Protein AF-A0A950U2E2-F1 (afdb_monomer_lite)

Sequence (153 aa):
VVRCEAHRTEAYVFWRKALQTGDGQMTARIDDTVAVTSPLHLSADGTATFFRRPLPMLRQMLRARKLKVDAAFGGADPLTAVFDLTGIGEALKPVEDRCGWHSTHSWRSTHKEDQPLLQPAGEKPDNQRRITQIPAATHQDAPAKKQAKGGRT

Secondary structure (DSSP, 8-state):
-EEEETTEEEEEEEPSSPPPPSSEEEEEEETTSPPEEEE--B-TTSSEEE-SSHHHHHHHHTT-SEEEEEEEETTSPPEEEEEE-TTHHHHHHHHHHHTTTT-TTTHHHH-TT---S---S--------------------------------

Structure (mmCIF, N/CA/C/O backbone):
data_AF-A0A950U2E2-F1
#
_entry.id   AF-A0A950U2E2-F1
#
loop_
_atom_site.group_PDB
_atom_site.id
_atom_site.type_symbol
_atom_site.label_atom_id
_atom_site.label_alt_id
_atom_site.label_comp_id
_atom_site.label_asym_id
_atom_site.label_entity_id
_atom_site.label_seq_id
_atom_site.pdbx_PDB_ins_code
_atom_site.Cartn_x
_atom_site.Cartn_y
_atom_site.Cartn_z
_atom_site.occupancy
_atom_site.B_iso_or_equiv
_atom_site.auth_seq_id
_atom_site.auth_comp_id
_atom_site.auth_asym_id
_atom_site.auth_atom_id
_atom_site.pdbx_PDB_model_num
ATOM 1 N N . VAL A 1 1 ? 1.428 -4.073 5.634 1.00 94.94 1 VAL A N 1
ATOM 2 C CA . VAL A 1 1 ? 1.130 -3.630 7.014 1.00 94.94 1 VAL A CA 1
ATOM 3 C C . VAL A 1 1 ? 0.221 -2.422 6.952 1.00 94.94 1 VAL A C 1
ATOM 5 O O . VAL A 1 1 ? 0.408 -1.577 6.081 1.00 94.94 1 VAL A O 1
ATOM 8 N N . VAL A 1 2 ? -0.757 -2.357 7.850 1.00 96.75 2 VAL A N 1
ATOM 9 C CA . VAL A 1 2 ? -1.641 -1.201 8.026 1.00 96.75 2 VAL A CA 1
ATOM 10 C C . VAL A 1 2 ? -1.651 -0.865 9.509 1.00 96.75 2 VAL A C 1
ATOM 12 O O . VAL A 1 2 ? -1.775 -1.772 10.330 1.00 96.75 2 VAL A O 1
ATOM 15 N N . ARG A 1 3 ? -1.469 0.409 9.859 1.00 95.50 3 ARG A N 1
ATOM 16 C CA . ARG A 1 3 ? -1.413 0.857 11.255 1.00 95.50 3 ARG A CA 1
ATOM 17 C C . ARG A 1 3 ? -2.039 2.232 11.444 1.00 95.50 3 ARG A C 1
ATOM 19 O O . ARG A 1 3 ? -2.184 2.996 10.490 1.00 95.50 3 ARG A O 1
ATOM 26 N N . CYS A 1 4 ? -2.367 2.534 12.695 1.00 94.94 4 CYS A N 1
ATOM 27 C CA . CYS A 1 4 ? -2.750 3.865 13.134 1.00 94.94 4 CYS A CA 1
ATOM 28 C C . CYS A 1 4 ? -1.607 4.478 13.949 1.00 94.94 4 CYS A C 1
ATOM 30 O O . CYS A 1 4 ? -1.349 4.030 15.064 1.00 94.94 4 CYS A O 1
ATOM 32 N N . GLU A 1 5 ? -0.939 5.488 13.401 1.00 92.19 5 GLU A N 1
ATOM 33 C CA . GLU A 1 5 ? 0.194 6.176 14.021 1.00 92.19 5 GLU A CA 1
ATOM 34 C C . GLU A 1 5 ? -0.171 7.647 14.234 1.00 92.19 5 GLU A C 1
ATOM 36 O O . GLU A 1 5 ? -0.532 8.337 13.281 1.00 92.19 5 GLU A O 1
ATOM 41 N N . ALA A 1 6 ? -0.124 8.132 15.478 1.00 89.75 6 ALA A N 1
ATOM 42 C CA . ALA A 1 6 ? -0.484 9.514 15.825 1.00 89.75 6 ALA A CA 1
ATOM 43 C C . ALA A 1 6 ? -1.819 9.991 15.194 1.00 89.75 6 ALA A C 1
ATOM 45 O O . ALA A 1 6 ? -1.896 11.070 14.609 1.00 89.75 6 ALA A O 1
ATOM 46 N N . HIS A 1 7 ? -2.867 9.160 15.284 1.00 88.25 7 HIS A N 1
ATOM 47 C CA . HIS A 1 7 ? -4.194 9.390 14.680 1.00 88.25 7 HIS A CA 1
ATOM 48 C C . HIS A 1 7 ? -4.218 9.461 13.144 1.00 88.25 7 HIS A C 1
ATOM 50 O O . HIS A 1 7 ? -5.214 9.882 12.556 1.00 88.25 7 HIS A O 1
ATOM 56 N N . ARG A 1 8 ? -3.152 9.024 12.469 1.00 90.69 8 ARG A N 1
ATOM 57 C CA . ARG A 1 8 ? -3.086 8.916 11.012 1.00 90.69 8 ARG A CA 1
ATOM 58 C C . ARG A 1 8 ? -2.964 7.466 10.590 1.00 90.69 8 ARG A C 1
ATOM 60 O O . ARG A 1 8 ? -2.218 6.679 11.162 1.00 90.69 8 ARG A O 1
ATOM 67 N N . THR A 1 9 ? -3.717 7.114 9.558 1.00 95.44 9 THR A N 1
ATOM 68 C CA . THR A 1 9 ? -3.610 5.793 8.943 1.00 95.44 9 THR A CA 1
ATOM 69 C C . THR A 1 9 ? -2.382 5.748 8.058 1.00 95.44 9 THR A C 1
ATOM 71 O O . THR A 1 9 ? -2.246 6.566 7.151 1.00 95.44 9 THR A O 1
ATOM 74 N N . GLU A 1 10 ? -1.537 4.753 8.277 1.00 95.25 10 GLU A N 1
ATOM 75 C CA . GLU A 1 10 ? -0.418 4.430 7.407 1.00 95.25 10 GLU A CA 1
ATOM 76 C C . GLU A 1 10 ? -0.604 3.031 6.833 1.00 95.25 10 GLU A C 1
ATOM 78 O O . GLU A 1 10 ? -1.018 2.098 7.524 1.00 95.25 10 GLU A O 1
ATOM 83 N N . ALA A 1 11 ? -0.257 2.877 5.560 1.00 96.06 11 ALA A N 1
ATOM 84 C CA . ALA A 1 11 ? -0.145 1.579 4.924 1.00 96.06 11 ALA A CA 1
ATOM 85 C C . ALA A 1 11 ? 1.190 1.506 4.193 1.00 96.06 11 ALA A C 1
ATOM 87 O O . ALA A 1 11 ? 1.600 2.457 3.521 1.00 96.06 11 ALA A O 1
ATOM 88 N N . TYR A 1 12 ? 1.847 0.360 4.302 1.00 95.81 12 TYR A N 1
ATOM 89 C CA . TYR A 1 12 ? 3.103 0.093 3.618 1.00 95.81 12 TYR A CA 1
ATOM 90 C C . TYR A 1 12 ? 3.269 -1.396 3.335 1.00 95.81 12 TYR A C 1
ATOM 92 O O . TYR A 1 12 ? 2.730 -2.255 4.042 1.00 95.81 12 TYR A O 1
ATOM 100 N N . VAL A 1 13 ? 4.037 -1.711 2.300 1.00 96.12 13 VAL A N 1
ATOM 101 C CA . VAL A 1 13 ? 4.513 -3.071 2.045 1.00 96.12 13 VAL A CA 1
ATOM 102 C C . VAL A 1 13 ? 5.854 -3.237 2.739 1.00 96.12 13 VAL A C 1
ATOM 104 O O . VAL A 1 13 ? 6.718 -2.382 2.592 1.00 96.12 13 VAL A O 1
ATOM 107 N N . PHE A 1 14 ? 6.004 -4.313 3.510 1.00 94.56 14 PHE A N 1
ATOM 108 C CA . PHE A 1 14 ? 7.286 -4.718 4.076 1.00 94.56 14 PHE A CA 1
ATOM 109 C C . PHE A 1 14 ? 7.889 -5.805 3.190 1.00 94.56 14 PHE A C 1
ATOM 111 O O . PHE A 1 14 ? 7.225 -6.796 2.872 1.00 94.56 14 PHE A O 1
ATOM 118 N N . TRP A 1 15 ? 9.135 -5.612 2.790 1.00 92.44 15 TRP A N 1
ATOM 119 C CA . TRP A 1 15 ? 9.869 -6.476 1.883 1.00 92.44 15 TRP A CA 1
ATOM 120 C C . TRP A 1 15 ? 10.839 -7.341 2.684 1.00 92.44 15 TRP A C 1
ATOM 122 O O . TRP A 1 15 ? 11.483 -6.886 3.622 1.00 92.44 15 TRP A O 1
ATOM 132 N N . ARG A 1 16 ? 10.984 -8.614 2.299 1.00 87.38 16 ARG A N 1
ATOM 133 C CA . ARG A 1 16 ? 11.878 -9.564 2.996 1.00 87.38 16 ARG A CA 1
ATOM 134 C C . ARG A 1 16 ? 13.371 -9.234 2.852 1.00 87.38 16 ARG A C 1
ATOM 136 O O . ARG A 1 16 ? 14.196 -9.909 3.458 1.00 87.38 16 ARG A O 1
ATOM 143 N N . LYS A 1 17 ? 13.714 -8.254 2.018 1.00 86.00 17 LYS A N 1
ATOM 144 C CA . LYS A 1 17 ? 15.069 -7.758 1.777 1.00 86.00 17 LYS A CA 1
ATOM 145 C C . LYS A 1 17 ? 15.020 -6.248 1.570 1.00 86.00 17 LYS A C 1
ATOM 147 O O . LYS A 1 17 ? 13.995 -5.736 1.118 1.00 86.00 17 LYS A O 1
ATOM 152 N N . ALA A 1 18 ? 16.131 -5.573 1.850 1.00 85.56 18 ALA A N 1
ATOM 153 C CA . ALA A 1 18 ? 16.286 -4.169 1.501 1.00 85.56 18 ALA A CA 1
ATOM 154 C C . ALA A 1 18 ? 16.147 -3.986 -0.017 1.00 85.56 18 ALA A C 1
ATOM 156 O O . ALA A 1 18 ? 16.674 -4.772 -0.815 1.00 85.56 18 ALA A O 1
ATOM 157 N N . LEU A 1 19 ? 15.393 -2.965 -0.400 1.00 85.50 19 LEU A N 1
ATOM 158 C CA . LEU A 1 19 ? 15.288 -2.510 -1.772 1.00 85.50 19 LEU A CA 1
ATOM 159 C C . LEU A 1 19 ? 16.511 -1.668 -2.143 1.00 85.50 19 LEU A C 1
ATOM 161 O O . LEU A 1 19 ? 17.215 -1.147 -1.278 1.00 85.50 19 LEU A O 1
ATOM 165 N N . GLN A 1 20 ? 16.753 -1.535 -3.445 1.00 81.00 20 GLN A N 1
ATOM 166 C CA . GLN A 1 20 ? 17.756 -0.597 -3.942 1.00 81.00 20 GLN A CA 1
ATOM 167 C C . GLN A 1 20 ? 17.362 0.832 -3.542 1.00 81.00 20 GLN A C 1
ATOM 169 O O . GLN A 1 20 ? 16.180 1.161 -3.470 1.00 81.00 20 GLN A O 1
ATOM 174 N N . THR A 1 21 ? 18.341 1.679 -3.246 1.00 76.19 21 THR A N 1
ATOM 175 C CA . THR A 1 21 ? 18.105 3.100 -2.980 1.00 76.19 21 THR A CA 1
ATOM 176 C C . THR A 1 21 ? 18.157 3.884 -4.290 1.00 76.19 21 THR A C 1
ATOM 178 O O . THR A 1 21 ? 18.916 3.544 -5.195 1.00 76.19 21 THR A O 1
ATOM 181 N N . GLY A 1 22 ? 17.337 4.929 -4.405 1.00 78.62 22 GLY A N 1
ATOM 182 C CA . GLY A 1 22 ? 17.267 5.782 -5.594 1.00 78.62 22 GLY A CA 1
ATOM 183 C C . GLY A 1 22 ? 15.851 5.924 -6.142 1.00 78.62 22 GLY A C 1
ATOM 184 O O . GLY A 1 22 ? 14.873 5.537 -5.496 1.00 78.62 22 GLY A O 1
ATOM 185 N N . ASP A 1 23 ? 15.752 6.493 -7.342 1.00 85.50 23 ASP A N 1
ATOM 186 C CA . ASP A 1 23 ? 14.472 6.744 -7.993 1.00 85.50 23 ASP A CA 1
ATOM 187 C C . ASP A 1 23 ? 13.823 5.430 -8.436 1.00 85.50 23 ASP A C 1
ATOM 189 O O . ASP A 1 23 ? 14.328 4.692 -9.287 1.00 85.50 23 ASP A O 1
ATOM 193 N N . GLY A 1 24 ? 12.666 5.143 -7.851 1.00 90.38 24 GLY A N 1
ATOM 194 C CA . GLY A 1 24 ? 11.882 3.962 -8.167 1.00 90.38 24 GLY A CA 1
ATOM 195 C C . GLY A 1 24 ? 10.392 4.259 -8.206 1.00 90.38 24 GLY A C 1
ATOM 196 O O . GLY A 1 24 ? 9.925 5.312 -7.767 1.00 90.38 24 GLY A O 1
ATOM 197 N N . GLN A 1 25 ? 9.634 3.318 -8.754 1.00 92.62 25 GLN A N 1
ATOM 198 C CA . GLN A 1 25 ? 8.187 3.385 -8.883 1.00 92.62 25 GLN A CA 1
ATOM 199 C C . GLN A 1 25 ? 7.543 2.181 -8.197 1.00 92.62 25 GLN A C 1
ATOM 201 O O . GLN A 1 25 ? 7.998 1.045 -8.318 1.00 92.62 25 GLN A O 1
ATOM 206 N N . MET A 1 26 ? 6.456 2.445 -7.486 1.00 93.25 26 MET A N 1
ATOM 207 C CA . MET A 1 26 ? 5.555 1.452 -6.933 1.00 93.25 26 MET A CA 1
ATOM 208 C C . MET A 1 26 ? 4.291 1.430 -7.782 1.00 93.25 26 MET A C 1
ATOM 210 O O . MET A 1 26 ? 3.661 2.467 -7.984 1.00 93.25 26 MET A O 1
ATOM 214 N N . THR A 1 27 ? 3.905 0.252 -8.248 1.00 94.75 27 THR A N 1
ATOM 215 C CA . THR A 1 27 ? 2.671 0.031 -8.998 1.00 94.75 27 THR A CA 1
ATOM 216 C C . THR A 1 27 ? 1.763 -0.886 -8.196 1.00 94.75 27 THR A C 1
ATOM 218 O O . THR A 1 27 ? 2.145 -2.005 -7.872 1.00 94.75 27 THR A O 1
ATOM 221 N N . ALA A 1 28 ? 0.565 -0.417 -7.865 1.00 95.38 28 ALA A N 1
ATOM 222 C CA . ALA A 1 28 ? -0.430 -1.177 -7.120 1.00 95.38 28 ALA A CA 1
ATOM 223 C C . ALA A 1 28 ? -1.642 -1.477 -8.002 1.00 95.38 28 ALA A C 1
ATOM 225 O O . ALA A 1 28 ? -2.150 -0.594 -8.693 1.00 95.38 28 ALA A O 1
ATOM 226 N N . ARG A 1 29 ? -2.125 -2.717 -7.958 1.00 96.12 29 ARG A N 1
ATOM 227 C CA . ARG A 1 29 ? -3.339 -3.160 -8.645 1.00 96.12 29 ARG A CA 1
ATOM 228 C C . ARG A 1 29 ? -4.231 -3.920 -7.674 1.00 96.12 29 ARG A C 1
ATOM 230 O O . ARG A 1 29 ? -3.773 -4.867 -7.038 1.00 96.12 29 ARG A O 1
ATOM 237 N N . ILE A 1 30 ? -5.491 -3.511 -7.588 1.00 96.25 30 ILE A N 1
ATOM 238 C CA . ILE A 1 30 ? -6.521 -4.179 -6.788 1.00 96.25 30 ILE A CA 1
ATOM 239 C C . ILE A 1 30 ? -7.389 -4.999 -7.742 1.00 96.25 30 ILE A C 1
ATOM 241 O O . ILE A 1 30 ? -7.918 -4.441 -8.703 1.00 96.25 30 ILE A O 1
ATOM 245 N N . ASP A 1 31 ? -7.505 -6.303 -7.503 1.00 95.69 31 ASP A N 1
ATOM 246 C CA . ASP A 1 31 ? -8.132 -7.261 -8.421 1.00 95.69 31 ASP A CA 1
ATOM 247 C C . ASP A 1 31 ? -7.665 -7.034 -9.878 1.00 95.69 31 ASP A C 1
ATOM 249 O O . ASP A 1 31 ? -6.459 -7.013 -10.144 1.00 95.69 31 ASP A O 1
ATOM 253 N N . ASP A 1 32 ? -8.605 -6.804 -10.798 1.00 92.62 32 ASP A N 1
ATOM 254 C CA . ASP A 1 32 ? -8.363 -6.555 -12.225 1.00 92.62 32 ASP A CA 1
ATOM 255 C C . ASP A 1 32 ? -8.541 -5.073 -12.614 1.00 92.62 32 ASP A C 1
ATOM 257 O O . ASP A 1 32 ? -8.747 -4.733 -13.779 1.00 92.62 32 ASP A O 1
ATOM 261 N N . THR A 1 33 ? -8.469 -4.160 -11.640 1.00 92.69 33 THR A N 1
ATOM 262 C CA . THR A 1 33 ? -8.580 -2.715 -11.897 1.00 92.69 33 THR A CA 1
ATOM 263 C C . THR A 1 33 ? -7.330 -2.140 -12.576 1.00 92.69 33 THR A C 1
ATOM 265 O O . THR A 1 33 ? -6.260 -2.760 -12.639 1.00 92.69 33 THR A O 1
ATOM 268 N N . VAL A 1 34 ? -7.449 -0.916 -13.100 1.00 92.12 34 VAL A N 1
ATOM 269 C CA . VAL A 1 34 ? -6.303 -0.173 -13.642 1.00 92.12 34 VAL A CA 1
ATOM 270 C C . VAL A 1 34 ? -5.252 0.001 -12.545 1.00 92.12 34 VAL A C 1
ATOM 272 O O . VAL A 1 34 ? -5.558 0.437 -11.437 1.00 92.12 34 VAL A O 1
ATOM 275 N N . ALA A 1 35 ? -4.003 -0.348 -12.858 1.00 94.00 35 ALA A N 1
ATOM 276 C CA . ALA A 1 35 ? -2.914 -0.207 -11.902 1.00 94.00 35 ALA A CA 1
ATOM 277 C C . ALA A 1 35 ? -2.574 1.271 -11.676 1.00 94.00 35 ALA A C 1
ATOM 279 O O . ALA A 1 35 ? -2.505 2.054 -12.623 1.00 94.00 35 ALA A O 1
ATOM 280 N N . VAL A 1 36 ? -2.323 1.633 -10.422 1.00 92.50 36 VAL A N 1
ATOM 281 C CA . VAL A 1 36 ? -1.902 2.975 -10.023 1.00 92.50 36 VAL A CA 1
ATOM 282 C C . VAL A 1 36 ? -0.407 2.957 -9.752 1.00 92.50 36 VAL A C 1
ATOM 284 O O . VAL A 1 36 ? 0.062 2.210 -8.893 1.00 92.50 36 VAL A O 1
ATOM 287 N N . THR A 1 37 ? 0.330 3.807 -10.462 1.00 92.75 37 THR A N 1
ATOM 288 C CA . THR A 1 37 ? 1.776 3.968 -10.290 1.00 92.75 37 THR A CA 1
ATOM 289 C C . THR A 1 37 ? 2.088 5.256 -9.534 1.00 92.75 37 THR A C 1
ATOM 291 O O . THR A 1 37 ? 1.495 6.310 -9.774 1.00 92.75 37 THR A O 1
ATOM 294 N N . SER A 1 38 ? 3.031 5.181 -8.603 1.00 91.62 38 SER A N 1
ATOM 295 C CA . SER A 1 38 ? 3.553 6.320 -7.855 1.00 91.62 38 SER A CA 1
ATOM 296 C C . SER A 1 38 ? 5.048 6.154 -7.589 1.00 91.62 38 SER A C 1
ATOM 298 O O . SER A 1 38 ? 5.485 5.016 -7.445 1.00 91.62 38 SER A O 1
ATOM 300 N N . PRO A 1 39 ? 5.815 7.243 -7.410 1.00 92.06 39 PRO A N 1
ATOM 301 C CA . PRO A 1 39 ? 7.165 7.175 -6.869 1.00 92.06 39 PRO A CA 1
ATOM 302 C C . PRO A 1 39 ? 7.229 6.327 -5.599 1.00 92.06 39 PRO A C 1
ATOM 304 O O . PRO A 1 39 ? 6.284 6.313 -4.802 1.00 92.06 39 PRO A O 1
ATOM 307 N N . LEU A 1 40 ? 8.342 5.625 -5.416 1.00 91.00 40 LEU A N 1
ATOM 308 C CA . LEU A 1 40 ? 8.625 4.873 -4.204 1.00 91.00 40 LEU A CA 1
ATOM 309 C C . LEU A 1 40 ? 8.893 5.828 -3.041 1.00 91.00 40 LEU A C 1
ATOM 311 O O . LEU A 1 40 ? 9.687 6.757 -3.142 1.00 91.00 40 LEU A O 1
ATOM 315 N N . HIS A 1 41 ? 8.236 5.565 -1.918 1.00 91.31 41 HIS A N 1
ATOM 316 C CA . HIS A 1 41 ? 8.536 6.199 -0.641 1.00 91.31 41 HIS A CA 1
ATOM 317 C C . HIS A 1 41 ? 9.096 5.113 0.267 1.00 91.31 41 HIS A C 1
ATOM 319 O O . HIS A 1 41 ? 8.331 4.283 0.754 1.00 91.31 41 HIS A O 1
ATOM 325 N N . LEU A 1 42 ? 10.419 5.069 0.419 1.00 91.88 42 LEU A N 1
ATOM 326 C CA . LEU A 1 42 ? 11.116 4.028 1.174 1.00 91.88 42 LEU A CA 1
ATOM 327 C C . LEU A 1 42 ? 11.190 4.365 2.668 1.00 91.88 42 LEU A C 1
ATOM 329 O O . LEU A 1 42 ? 11.267 5.533 3.049 1.00 91.88 42 LEU A O 1
ATOM 333 N N . SER A 1 43 ? 11.203 3.336 3.514 1.00 91.69 43 SER A N 1
ATOM 334 C CA . SER A 1 43 ? 11.683 3.468 4.891 1.00 91.69 43 SER A CA 1
ATOM 335 C C . SER A 1 43 ? 13.180 3.779 4.924 1.00 91.69 43 SER A C 1
ATOM 337 O O . SER A 1 43 ? 13.901 3.542 3.955 1.00 91.69 43 SER A O 1
ATOM 339 N N . ALA A 1 44 ? 13.659 4.282 6.065 1.00 89.69 44 ALA A N 1
ATOM 340 C CA . ALA A 1 44 ? 15.064 4.649 6.249 1.00 89.69 44 ALA A CA 1
ATOM 341 C C . ALA A 1 44 ? 16.042 3.478 6.025 1.00 89.69 44 ALA A C 1
ATOM 343 O O . ALA A 1 44 ? 17.148 3.684 5.542 1.00 89.69 44 ALA A O 1
ATOM 344 N N . ASP A 1 45 ? 15.625 2.253 6.345 1.00 89.25 45 ASP A N 1
ATOM 345 C CA . ASP A 1 45 ? 16.385 1.015 6.139 1.00 89.25 45 ASP A CA 1
ATOM 346 C C . ASP A 1 45 ? 16.129 0.359 4.764 1.00 89.25 45 ASP A C 1
ATOM 348 O O . ASP A 1 45 ? 16.664 -0.710 4.472 1.00 89.25 45 ASP A O 1
ATOM 352 N N . GLY A 1 46 ? 15.290 0.968 3.919 1.00 90.44 46 GLY A N 1
ATOM 353 C CA . GLY A 1 46 ? 14.956 0.477 2.582 1.00 90.44 46 GLY A CA 1
ATOM 354 C C . GLY A 1 46 ? 14.110 -0.800 2.551 1.00 90.44 46 GLY A C 1
ATOM 355 O O . GLY A 1 46 ? 13.950 -1.387 1.482 1.00 90.44 46 GLY A O 1
ATOM 356 N N . THR A 1 47 ? 13.569 -1.265 3.680 1.00 92.50 47 THR A N 1
ATOM 357 C CA . THR A 1 47 ? 12.813 -2.530 3.758 1.00 92.50 47 THR A CA 1
ATOM 358 C C . THR A 1 47 ? 11.304 -2.361 3.611 1.00 92.50 47 THR A C 1
ATOM 360 O O . THR A 1 47 ? 10.589 -3.353 3.483 1.00 92.50 47 THR A O 1
ATOM 363 N N . ALA A 1 48 ? 10.784 -1.134 3.582 1.00 94.19 48 ALA A N 1
ATOM 364 C CA . ALA A 1 48 ? 9.361 -0.869 3.422 1.00 94.19 48 ALA A CA 1
ATOM 365 C C . ALA A 1 48 ? 9.070 0.222 2.392 1.00 94.19 48 ALA A C 1
ATOM 367 O O . ALA A 1 48 ? 9.860 1.141 2.195 1.00 94.19 48 ALA A O 1
ATOM 368 N N . THR A 1 49 ? 7.901 0.129 1.757 1.00 94.31 49 THR A N 1
ATOM 369 C CA . THR A 1 49 ? 7.408 1.120 0.790 1.00 94.31 49 THR A CA 1
ATOM 370 C C . THR A 1 49 ? 6.024 1.614 1.168 1.00 94.31 49 THR A C 1
ATOM 372 O O . THR A 1 49 ? 5.092 0.816 1.300 1.00 94.31 49 THR A O 1
ATOM 375 N N . PHE A 1 50 ? 5.879 2.927 1.320 1.00 93.88 50 PHE A N 1
ATOM 376 C CA . PHE A 1 50 ? 4.668 3.566 1.824 1.00 93.88 50 PHE A CA 1
ATOM 377 C C . PHE A 1 50 ? 3.698 3.950 0.707 1.00 93.88 50 PHE A C 1
ATOM 379 O O . PHE A 1 50 ? 4.082 4.489 -0.333 1.00 93.88 50 PHE A O 1
ATOM 386 N N . PHE A 1 51 ? 2.406 3.741 0.959 1.00 93.31 51 PHE A N 1
ATOM 387 C CA . PHE A 1 51 ? 1.344 4.278 0.116 1.00 93.31 51 PHE A CA 1
ATOM 388 C C . PHE A 1 51 ? 1.078 5.737 0.483 1.00 93.31 51 PHE A C 1
ATOM 390 O O . PHE A 1 51 ? 0.776 6.048 1.632 1.00 93.31 51 PHE A O 1
ATOM 397 N N . ARG A 1 52 ? 1.118 6.640 -0.504 1.00 88.00 52 ARG A N 1
ATOM 398 C CA . ARG A 1 52 ? 0.888 8.081 -0.275 1.00 88.00 52 ARG A CA 1
ATOM 399 C C . ARG A 1 52 ? -0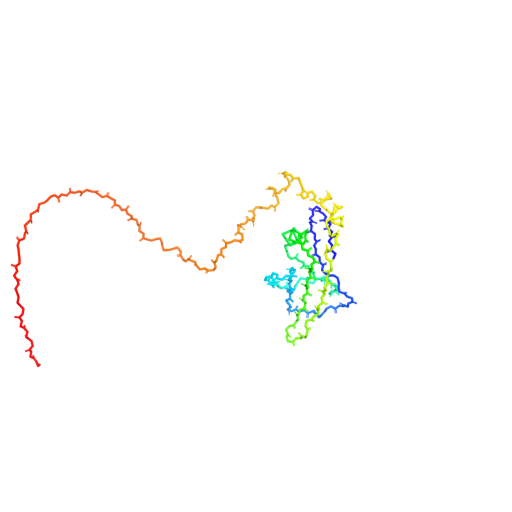.524 8.421 0.191 1.00 88.00 52 ARG A C 1
ATOM 401 O O . ARG A 1 52 ? -0.721 9.385 0.919 1.00 88.00 52 ARG A O 1
ATOM 408 N N . ARG A 1 53 ? -1.515 7.662 -0.277 1.00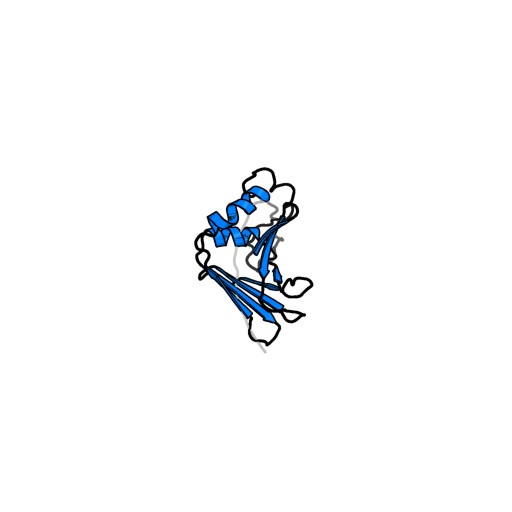 88.31 53 ARG A N 1
ATOM 409 C CA . ARG A 1 53 ? -2.934 7.857 0.042 1.00 88.31 53 ARG A CA 1
ATOM 410 C C . ARG A 1 53 ? -3.519 6.536 0.538 1.00 88.31 53 ARG A C 1
ATOM 412 O O . ARG A 1 53 ? -4.188 5.843 -0.227 1.00 88.31 53 ARG A O 1
ATOM 419 N N . PRO A 1 54 ? -3.231 6.157 1.795 1.00 92.12 54 PRO A N 1
ATOM 420 C CA . PRO A 1 54 ? -3.569 4.834 2.299 1.00 92.12 54 PRO A CA 1
ATOM 421 C C . PRO A 1 54 ? -5.081 4.649 2.450 1.00 92.12 54 PRO A C 1
ATOM 423 O O . PRO A 1 54 ? -5.600 3.617 2.048 1.00 92.12 54 PRO A O 1
ATOM 426 N N . LEU A 1 55 ? -5.816 5.647 2.951 1.00 92.12 55 LEU A N 1
ATOM 427 C CA . LEU A 1 55 ? -7.238 5.482 3.270 1.00 92.12 55 LEU A CA 1
ATOM 428 C C . LEU A 1 55 ? -8.132 5.197 2.041 1.00 92.12 55 LEU A C 1
ATOM 430 O O . LEU A 1 55 ? -8.906 4.240 2.101 1.00 92.12 55 LEU A O 1
ATOM 434 N N . PRO A 1 56 ? -8.038 5.933 0.912 1.00 90.31 56 PRO A N 1
ATOM 435 C CA . PRO A 1 56 ? -8.800 5.587 -0.291 1.00 90.31 56 PRO A CA 1
ATOM 436 C C . PRO A 1 56 ? -8.477 4.186 -0.820 1.00 90.31 56 PRO A C 1
ATOM 438 O O . PRO A 1 56 ? -9.384 3.453 -1.204 1.00 90.31 56 PRO A O 1
ATOM 441 N N . MET A 1 57 ? -7.200 3.796 -0.791 1.00 91.81 57 MET A N 1
ATOM 442 C CA . MET A 1 57 ? -6.767 2.473 -1.233 1.00 91.81 57 MET A CA 1
ATOM 443 C C . MET A 1 57 ? -7.314 1.369 -0.320 1.00 91.81 57 MET A C 1
ATOM 445 O O . MET A 1 57 ? -7.872 0.392 -0.807 1.00 91.81 57 MET A O 1
ATOM 449 N N . LEU A 1 58 ? -7.236 1.540 1.002 1.00 94.94 58 LEU A N 1
ATOM 450 C CA . LEU A 1 58 ? -7.762 0.578 1.975 1.00 94.94 58 LEU A CA 1
ATOM 451 C C . LEU A 1 58 ? -9.279 0.409 1.843 1.00 94.94 58 LEU A C 1
ATOM 453 O O . LEU A 1 58 ? -9.773 -0.714 1.869 1.00 94.94 58 LEU A O 1
ATOM 457 N N . ARG A 1 59 ? -10.017 1.499 1.599 1.00 93.00 59 ARG A N 1
ATOM 458 C CA . ARG A 1 59 ? -11.462 1.440 1.322 1.00 93.00 59 ARG A CA 1
ATOM 459 C C . ARG A 1 59 ? -11.796 0.630 0.069 1.00 93.00 59 ARG A C 1
ATOM 461 O O . ARG A 1 59 ? -12.825 -0.040 0.048 1.00 93.00 59 ARG A O 1
ATOM 468 N N . GLN A 1 60 ? -10.949 0.679 -0.959 1.00 92.94 60 GLN A N 1
ATOM 469 C CA . GLN A 1 60 ? -11.089 -0.187 -2.133 1.00 92.94 60 GLN A CA 1
ATOM 470 C C . GLN A 1 60 ? -10.757 -1.644 -1.785 1.00 92.94 60 GLN A C 1
ATOM 472 O O . GLN A 1 60 ? -11.506 -2.542 -2.160 1.00 92.94 60 GLN A O 1
ATOM 477 N N . MET A 1 61 ? -9.695 -1.876 -1.007 1.00 95.19 61 MET A N 1
ATOM 478 C CA . MET A 1 61 ? -9.280 -3.217 -0.580 1.00 95.19 61 MET A CA 1
ATOM 479 C C . MET A 1 61 ? -10.349 -3.941 0.252 1.00 95.19 61 MET A C 1
ATOM 481 O O . MET A 1 61 ? -10.495 -5.148 0.100 1.00 95.19 61 MET A O 1
ATOM 485 N N . LEU A 1 62 ? -11.145 -3.225 1.058 1.00 95.12 62 LEU A N 1
ATOM 486 C CA . LEU A 1 62 ? -12.280 -3.787 1.816 1.00 95.12 62 LEU A CA 1
ATOM 487 C C . LEU A 1 62 ? -13.327 -4.501 0.939 1.00 95.12 62 LEU A C 1
ATOM 489 O O . LEU A 1 62 ? -14.129 -5.275 1.456 1.00 95.12 62 LEU A O 1
ATOM 493 N N . ARG A 1 63 ? -13.355 -4.219 -0.369 1.00 94.94 63 ARG A N 1
ATOM 494 C CA . ARG A 1 63 ? -14.312 -4.785 -1.334 1.00 94.94 63 ARG A CA 1
ATOM 495 C C . ARG A 1 63 ? -13.652 -5.692 -2.372 1.00 94.94 63 ARG A C 1
ATOM 497 O O . ARG A 1 63 ? -14.320 -6.107 -3.314 1.00 94.94 63 ARG A O 1
ATOM 504 N N . ALA A 1 64 ? -12.362 -5.960 -2.215 1.00 96.44 64 ALA A N 1
ATOM 505 C CA . ALA A 1 64 ? -11.544 -6.664 -3.187 1.00 96.44 64 ALA A CA 1
ATOM 506 C C . ALA A 1 64 ? -11.064 -8.010 -2.645 1.00 96.44 64 ALA A C 1
ATOM 508 O O . ALA A 1 64 ? -11.169 -8.293 -1.450 1.00 96.44 64 ALA A O 1
ATOM 509 N N . ARG A 1 65 ? -10.520 -8.847 -3.528 1.00 97.12 65 ARG A N 1
ATOM 510 C CA . ARG A 1 65 ? -9.984 -10.169 -3.167 1.00 97.12 65 ARG A CA 1
ATOM 511 C C . ARG A 1 65 ? -8.469 -10.216 -3.206 1.00 97.12 65 ARG A C 1
ATOM 513 O O . ARG A 1 65 ? -7.866 -11.025 -2.510 1.00 97.12 65 ARG A O 1
ATOM 520 N N . LYS A 1 66 ? -7.842 -9.364 -4.010 1.00 98.06 66 LYS A N 1
ATOM 521 C CA . LYS A 1 66 ? -6.410 -9.420 -4.268 1.00 98.06 66 LYS A CA 1
ATOM 522 C C . LYS A 1 66 ? -5.812 -8.028 -4.381 1.00 98.06 66 LYS A C 1
ATOM 524 O O . LYS A 1 66 ? -6.365 -7.142 -5.025 1.00 98.06 66 LYS A O 1
ATOM 529 N N . LEU A 1 67 ? -4.622 -7.864 -3.819 1.00 97.75 67 LEU A N 1
ATOM 530 C CA . LEU A 1 67 ? -3.746 -6.729 -4.088 1.00 97.75 67 LEU A CA 1
ATOM 531 C C . LEU A 1 67 ? -2.433 -7.259 -4.668 1.00 97.75 67 LEU A C 1
ATOM 533 O O . LEU A 1 67 ? -1.786 -8.110 -4.062 1.00 97.75 67 LEU A O 1
ATOM 537 N N . LYS A 1 68 ? -2.013 -6.731 -5.817 1.00 97.38 68 LYS A N 1
ATOM 538 C CA . LYS A 1 68 ? -0.657 -6.900 -6.351 1.00 97.38 68 LYS A CA 1
ATOM 539 C C . LYS A 1 68 ? 0.093 -5.581 -6.221 1.00 97.38 68 LYS A C 1
ATOM 541 O O . LYS A 1 68 ? -0.433 -4.539 -6.606 1.00 97.38 68 LYS A O 1
ATOM 546 N N . VAL A 1 69 ? 1.318 -5.633 -5.713 1.00 96.56 69 VAL A N 1
ATOM 547 C CA . VAL A 1 69 ? 2.218 -4.483 -5.618 1.00 96.56 69 VAL A CA 1
ATOM 548 C C . VAL A 1 69 ? 3.542 -4.843 -6.263 1.00 96.56 69 VAL A C 1
ATOM 550 O O . VAL A 1 69 ? 4.157 -5.835 -5.887 1.00 96.56 69 VAL A O 1
ATOM 553 N N . ASP A 1 70 ? 3.983 -4.021 -7.201 1.00 94.44 70 ASP A N 1
ATOM 554 C CA . ASP A 1 70 ? 5.272 -4.134 -7.867 1.00 94.44 70 ASP A CA 1
ATOM 555 C C . ASP A 1 70 ? 6.138 -2.933 -7.463 1.00 94.44 70 ASP A C 1
ATOM 557 O O . ASP A 1 70 ? 5.696 -1.790 -7.580 1.00 94.44 70 ASP A O 1
ATOM 561 N N . ALA A 1 71 ? 7.358 -3.176 -6.988 1.00 93.31 71 ALA A N 1
ATOM 562 C CA . ALA A 1 71 ? 8.357 -2.147 -6.702 1.00 93.31 71 ALA A CA 1
ATOM 563 C C . ALA A 1 71 ? 9.520 -2.273 -7.692 1.00 93.31 71 ALA A C 1
ATOM 565 O O . ALA A 1 71 ? 10.211 -3.291 -7.711 1.00 93.31 71 ALA A O 1
ATOM 566 N N . ALA A 1 72 ? 9.732 -1.248 -8.516 1.00 90.88 72 ALA A N 1
ATOM 567 C CA . ALA A 1 72 ? 10.730 -1.239 -9.582 1.00 90.88 72 ALA A CA 1
ATOM 568 C C . ALA A 1 72 ? 11.687 -0.051 -9.450 1.00 90.88 72 ALA A C 1
ATOM 570 O O . ALA A 1 72 ? 11.267 1.065 -9.148 1.00 90.88 72 ALA A O 1
ATOM 571 N N . PHE A 1 73 ? 12.959 -0.288 -9.754 1.00 85.88 73 PHE A N 1
ATOM 572 C CA . PHE A 1 73 ? 14.005 0.729 -9.883 1.00 85.88 73 PHE A CA 1
ATOM 573 C C . PHE A 1 73 ? 14.504 0.688 -11.327 1.00 85.88 73 PHE A C 1
ATOM 575 O O . PHE A 1 73 ? 14.558 -0.397 -11.904 1.00 85.88 73 PHE A O 1
ATOM 582 N N . GLY A 1 74 ? 14.783 1.846 -11.932 1.00 72.31 74 GLY A N 1
ATOM 583 C CA . GLY A 1 74 ? 14.974 1.992 -13.383 1.00 72.31 74 GLY A CA 1
ATOM 584 C C . GLY A 1 74 ? 15.747 0.844 -14.055 1.00 72.31 74 GLY A C 1
ATOM 585 O O . GLY A 1 74 ? 16.905 0.602 -13.736 1.00 72.31 74 GLY A O 1
ATOM 586 N N . GLY A 1 75 ? 15.089 0.141 -14.986 1.00 70.00 75 GLY A N 1
ATOM 587 C CA . GLY A 1 75 ? 15.680 -0.935 -15.795 1.00 70.00 75 GLY A CA 1
ATOM 588 C C . GLY A 1 75 ? 15.841 -2.304 -15.114 1.00 70.00 75 GLY A C 1
ATOM 589 O O . GLY A 1 75 ? 16.235 -3.247 -15.7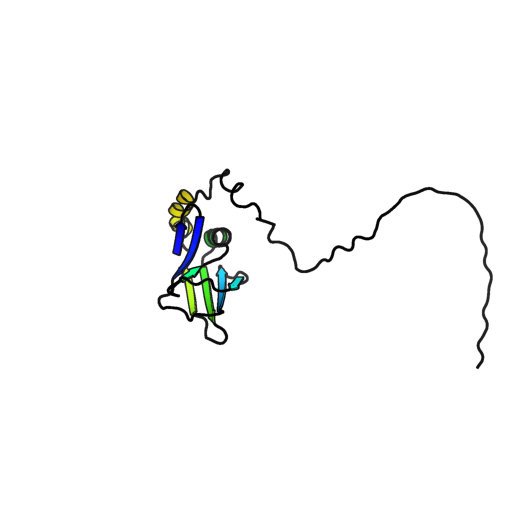92 1.00 70.00 75 GLY A O 1
ATOM 590 N N . ALA A 1 76 ? 15.536 -2.439 -13.820 1.00 76.69 76 ALA A N 1
ATOM 591 C CA . ALA A 1 76 ? 15.601 -3.710 -13.097 1.00 76.69 76 ALA A CA 1
ATOM 592 C C . ALA A 1 76 ? 14.253 -4.452 -13.077 1.00 76.69 76 ALA A C 1
ATOM 594 O O . ALA A 1 76 ? 13.187 -3.838 -13.186 1.00 76.69 76 ALA A O 1
ATOM 595 N N . ASP A 1 77 ? 14.302 -5.769 -12.860 1.00 86.75 77 ASP A N 1
ATOM 596 C CA . ASP A 1 77 ? 13.100 -6.575 -12.644 1.00 86.75 77 ASP A CA 1
ATOM 597 C C . ASP A 1 77 ? 12.346 -6.111 -11.382 1.00 86.75 77 ASP A C 1
ATOM 599 O O . ASP A 1 77 ? 12.960 -5.935 -10.319 1.00 86.75 77 ASP A O 1
ATOM 603 N N . PRO A 1 78 ? 11.017 -5.913 -11.460 1.00 90.94 78 PRO A N 1
ATOM 604 C CA . PRO A 1 78 ? 10.230 -5.468 -10.322 1.00 90.94 78 PRO A CA 1
ATOM 605 C C . PRO A 1 78 ? 10.177 -6.539 -9.229 1.00 90.94 78 PRO A C 1
ATOM 607 O O . PRO A 1 78 ? 9.974 -7.724 -9.497 1.00 90.94 78 PRO A O 1
ATOM 610 N N . LEU A 1 79 ? 10.268 -6.114 -7.968 1.00 92.88 79 LEU A N 1
ATOM 611 C CA . LEU A 1 79 ? 9.926 -6.971 -6.841 1.00 92.88 79 LEU A CA 1
ATOM 612 C C . LEU A 1 79 ? 8.410 -6.962 -6.641 1.00 92.88 79 LEU A C 1
ATOM 614 O O . LEU A 1 79 ? 7.822 -5.926 -6.331 1.00 92.88 79 LEU A O 1
ATOM 618 N N . THR A 1 80 ? 7.787 -8.126 -6.796 1.00 94.75 80 THR A N 1
ATOM 619 C CA . THR A 1 80 ? 6.336 -8.285 -6.674 1.00 94.75 80 THR A CA 1
ATOM 620 C C . THR A 1 80 ? 5.939 -8.852 -5.313 1.00 94.75 80 THR A C 1
ATOM 622 O O . THR A 1 80 ? 6.477 -9.862 -4.860 1.00 94.75 80 THR A O 1
ATOM 625 N N . ALA A 1 81 ? 4.920 -8.253 -4.701 1.00 95.62 81 ALA A N 1
ATOM 626 C CA . ALA A 1 81 ? 4.157 -8.813 -3.594 1.00 95.62 81 ALA A CA 1
ATOM 627 C C . ALA A 1 81 ? 2.693 -9.003 -4.009 1.00 95.62 81 ALA A C 1
ATOM 629 O O . ALA A 1 81 ? 2.095 -8.146 -4.661 1.00 95.62 81 ALA A O 1
ATOM 630 N N . VAL A 1 82 ? 2.107 -10.132 -3.615 1.00 96.81 82 VAL A N 1
ATOM 631 C CA . VAL A 1 82 ? 0.692 -10.440 -3.835 1.00 96.81 82 VAL A CA 1
ATOM 632 C C . VAL A 1 82 ? 0.059 -10.754 -2.491 1.00 96.81 82 VAL A C 1
ATOM 634 O O . VAL A 1 82 ? 0.573 -11.583 -1.744 1.00 96.81 82 VAL A O 1
ATOM 637 N N . PHE A 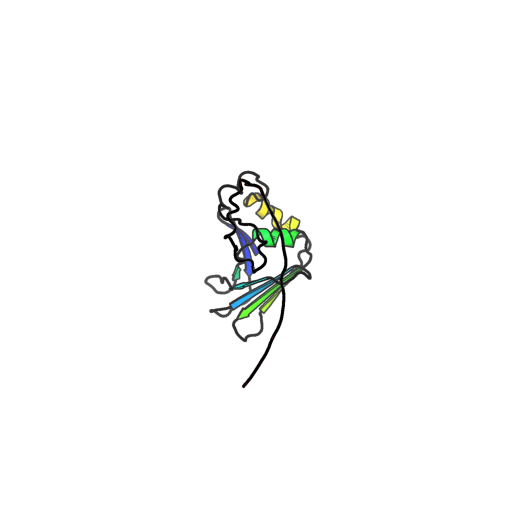1 83 ? -1.056 -10.097 -2.203 1.00 96.81 83 PHE A N 1
ATOM 638 C CA . PHE A 1 83 ? -1.815 -10.256 -0.973 1.00 96.81 83 PHE A CA 1
ATOM 639 C C . PHE A 1 83 ? -3.209 -10.775 -1.301 1.00 96.81 83 PHE A C 1
ATOM 641 O O . PHE A 1 83 ? -3.894 -10.212 -2.159 1.00 96.81 83 PHE A O 1
ATOM 648 N N . ASP A 1 84 ? -3.613 -11.829 -0.601 1.00 97.50 84 ASP A N 1
ATOM 649 C CA . ASP A 1 84 ? -5.015 -12.215 -0.477 1.00 97.50 84 ASP A CA 1
ATOM 650 C C . ASP A 1 84 ? -5.687 -11.253 0.511 1.00 97.50 84 ASP A C 1
ATOM 652 O O . ASP A 1 84 ? -5.157 -10.987 1.592 1.00 97.50 84 ASP A O 1
ATOM 656 N N . LEU A 1 85 ? -6.813 -10.676 0.104 1.00 97.56 85 LEU A N 1
ATOM 657 C CA . LEU A 1 85 ? -7.584 -9.714 0.888 1.00 97.56 85 LEU A CA 1
ATOM 658 C C . LEU A 1 85 ? -8.799 -10.358 1.564 1.00 97.56 85 LEU A C 1
ATOM 660 O O . LEU A 1 85 ? -9.590 -9.670 2.208 1.00 97.56 85 LEU A O 1
ATOM 664 N N . THR A 1 86 ? -8.958 -11.675 1.457 1.00 96.44 86 THR A N 1
ATOM 665 C CA . THR A 1 86 ? -10.002 -12.406 2.172 1.00 96.44 86 THR A CA 1
ATOM 666 C C . THR A 1 86 ? -9.880 -12.153 3.678 1.00 96.44 86 THR A C 1
ATOM 668 O O . THR A 1 86 ? -8.827 -12.351 4.278 1.00 96.44 86 THR A O 1
ATOM 671 N N . GLY A 1 87 ? -10.963 -11.674 4.298 1.00 95.88 87 GLY A N 1
ATOM 672 C CA . GLY A 1 87 ? -10.990 -11.341 5.728 1.00 95.88 87 GLY A CA 1
ATOM 673 C C . GLY A 1 87 ? -10.371 -9.986 6.099 1.00 95.88 87 GLY A C 1
ATOM 674 O O . GLY A 1 87 ? -10.309 -9.662 7.285 1.00 95.88 87 GLY A O 1
ATOM 675 N N . ILE A 1 88 ? -9.964 -9.156 5.129 1.00 96.75 88 ILE A N 1
ATOM 676 C CA . ILE A 1 88 ? -9.339 -7.854 5.416 1.00 96.75 88 ILE A CA 1
ATOM 677 C C . ILE A 1 88 ? -10.227 -6.916 6.243 1.00 96.75 88 ILE A C 1
ATOM 679 O O . ILE A 1 88 ? -9.708 -6.154 7.052 1.00 96.75 88 ILE A O 1
ATOM 683 N N . GLY A 1 89 ? -11.552 -6.988 6.080 1.00 95.38 89 GLY A N 1
ATOM 684 C CA . GLY A 1 89 ? -12.487 -6.180 6.864 1.00 95.38 89 GLY A CA 1
ATOM 685 C C . GLY A 1 89 ? -12.355 -6.431 8.364 1.00 95.38 89 GLY A C 1
ATOM 686 O O . GLY A 1 89 ? -12.222 -5.488 9.134 1.00 95.38 89 GLY A O 1
ATOM 687 N N . GLU A 1 90 ? -12.293 -7.698 8.776 1.00 96.12 90 GLU A N 1
ATOM 688 C CA . GLU A 1 90 ? -12.086 -8.065 10.181 1.00 96.12 90 GLU A CA 1
ATOM 689 C C . GLU A 1 90 ? -10.691 -7.662 10.671 1.00 96.12 90 GLU A C 1
ATOM 691 O O . GLU A 1 90 ? -10.546 -7.135 11.772 1.00 96.12 90 GLU A O 1
ATOM 696 N N . ALA A 1 91 ? -9.666 -7.843 9.831 1.00 95.75 91 ALA A N 1
ATOM 697 C CA . ALA A 1 91 ? -8.291 -7.488 10.171 1.00 95.75 91 ALA A CA 1
ATOM 698 C C . ALA A 1 91 ? -8.077 -5.973 10.350 1.00 95.75 91 ALA A C 1
ATOM 700 O O . ALA A 1 91 ? -7.184 -5.565 11.095 1.00 95.75 91 ALA A O 1
ATOM 701 N N . LEU A 1 92 ? -8.868 -5.134 9.671 1.00 95.88 92 LEU A N 1
ATOM 702 C CA . LEU A 1 92 ? -8.737 -3.680 9.740 1.00 95.88 92 LEU A CA 1
ATOM 703 C C . LEU A 1 92 ? -9.505 -3.039 10.894 1.00 95.88 92 LEU A C 1
ATOM 705 O O . LEU A 1 92 ? -9.086 -1.961 11.310 1.00 95.88 92 LEU A O 1
ATOM 709 N N . LYS A 1 93 ? -10.539 -3.681 11.462 1.00 95.00 93 LYS A N 1
ATOM 710 C CA . LYS A 1 93 ? -11.366 -3.109 12.549 1.00 95.00 93 LYS A CA 1
ATOM 711 C C . LYS A 1 93 ? -10.563 -2.403 13.655 1.00 95.00 93 LYS A C 1
ATOM 713 O O . LYS A 1 93 ? -10.863 -1.243 13.927 1.00 95.00 93 LYS A O 1
ATOM 718 N N . PRO A 1 94 ? -9.488 -2.992 14.227 1.00 93.94 94 PRO A N 1
ATOM 719 C CA . PRO A 1 94 ? -8.716 -2.315 15.274 1.00 93.94 94 PRO A CA 1
ATOM 720 C C . PRO A 1 94 ? -8.077 -1.000 14.806 1.00 93.94 94 PRO A C 1
ATOM 722 O O . PRO A 1 94 ? -7.933 -0.056 15.584 1.00 93.94 94 PRO A O 1
ATOM 725 N N . VAL A 1 95 ? -7.682 -0.924 13.530 1.00 95.00 95 VAL A N 1
ATOM 726 C CA . VAL A 1 95 ? -7.161 0.302 12.917 1.00 95.00 95 VAL A CA 1
ATOM 727 C C . VAL A 1 95 ? -8.293 1.296 12.687 1.00 95.00 95 VAL A C 1
ATOM 729 O O . VAL A 1 95 ? -8.111 2.468 13.008 1.00 95.00 95 VAL A O 1
ATOM 732 N N . GLU A 1 96 ? -9.441 0.854 12.168 1.00 93.12 96 GLU A N 1
ATOM 733 C CA . GLU A 1 96 ? -10.598 1.726 11.919 1.00 93.12 96 GLU A CA 1
ATOM 734 C C . GLU A 1 96 ? -11.059 2.426 13.199 1.00 93.12 96 GLU A C 1
ATOM 736 O O . GLU A 1 96 ? -11.241 3.647 13.201 1.00 93.12 96 GLU A O 1
ATOM 741 N N . ASP A 1 97 ? -11.164 1.665 14.290 1.00 91.69 97 ASP A N 1
ATOM 742 C CA . ASP A 1 97 ? -11.567 2.156 15.606 1.00 91.69 97 ASP A CA 1
ATOM 743 C C . ASP A 1 97 ? -10.533 3.137 16.162 1.00 91.69 97 ASP A C 1
ATOM 745 O O . ASP A 1 97 ? -10.864 4.250 16.579 1.00 91.69 97 ASP A O 1
ATOM 749 N N . ARG A 1 98 ? -9.246 2.767 16.116 1.00 93.00 98 ARG A N 1
ATOM 750 C CA . ARG A 1 98 ? -8.165 3.591 16.673 1.00 93.00 98 ARG A CA 1
ATOM 751 C C . ARG A 1 98 ? -7.944 4.890 15.898 1.00 93.00 98 ARG A C 1
ATOM 753 O O . ARG A 1 98 ? -7.603 5.905 16.504 1.00 93.00 98 ARG A O 1
ATOM 760 N N . CYS A 1 99 ? -8.116 4.857 14.579 1.00 92.62 99 CYS A N 1
ATOM 761 C CA . CYS A 1 99 ? -7.954 6.012 13.695 1.00 92.62 99 CYS A CA 1
ATOM 762 C C . CYS A 1 99 ? -9.271 6.747 13.405 1.00 92.62 99 CYS A C 1
ATOM 764 O O . CYS A 1 99 ? -9.267 7.712 12.644 1.00 92.62 99 CYS A O 1
ATOM 766 N N . GLY A 1 100 ? -10.387 6.320 14.001 1.00 90.94 100 GLY A N 1
ATOM 767 C CA . GLY A 1 100 ? -11.660 7.033 13.953 1.00 90.94 100 GLY A CA 1
ATOM 768 C C . GLY A 1 100 ? -12.271 7.152 12.556 1.00 90.94 100 GLY A C 1
ATOM 769 O O . GLY A 1 100 ? -12.899 8.171 12.268 1.00 90.94 100 GLY A O 1
ATOM 770 N N . TRP A 1 101 ? -12.127 6.142 11.692 1.00 88.06 101 TRP A N 1
ATOM 771 C CA . TRP A 1 101 ? -12.603 6.193 10.295 1.00 88.06 101 TRP A CA 1
ATOM 772 C C . TRP A 1 101 ? -14.109 6.461 10.158 1.00 88.06 101 TRP A C 1
ATOM 774 O O . TRP A 1 101 ? -14.539 7.017 9.147 1.00 88.06 101 TRP A O 1
ATOM 784 N N . HIS A 1 102 ? -14.883 6.092 11.181 1.00 78.94 102 HIS A N 1
ATOM 785 C CA . HIS A 1 102 ? -16.344 6.218 11.243 1.00 78.94 102 HIS A CA 1
ATOM 786 C C . HIS A 1 102 ? -16.824 7.475 11.986 1.00 78.94 102 HIS A C 1
ATOM 788 O O . HIS A 1 102 ? -18.024 7.706 12.109 1.00 78.94 102 HIS A O 1
ATOM 794 N N . SER A 1 103 ? -15.907 8.309 12.485 1.00 62.72 103 SER A N 1
ATOM 795 C CA . SER A 1 103 ? -16.262 9.531 13.211 1.00 62.72 103 SER A CA 1
ATOM 796 C C . SER A 1 103 ? -16.535 10.689 12.241 1.00 62.72 103 SER A C 1
ATOM 798 O O . SER A 1 103 ? -15.633 11.265 11.636 1.00 62.72 103 SER A O 1
ATOM 800 N N . THR A 1 104 ? -17.802 11.084 12.127 1.00 52.97 104 THR A N 1
ATOM 801 C CA . THR A 1 104 ? -18.318 12.178 11.276 1.00 52.97 104 THR A CA 1
ATOM 802 C C . THR A 1 104 ? -17.751 13.572 11.592 1.00 52.97 104 THR A C 1
ATOM 804 O O . THR A 1 104 ? -18.026 14.522 10.862 1.00 52.97 104 THR A O 1
ATOM 807 N N . HIS A 1 105 ? -16.932 13.709 12.640 1.00 54.09 105 HIS A N 1
ATOM 808 C CA . HIS A 1 105 ? -16.355 14.981 13.086 1.00 54.09 105 HIS A CA 1
ATOM 809 C C . HIS A 1 105 ? -14.845 15.131 12.840 1.00 54.09 105 HIS A C 1
ATOM 811 O O . HIS A 1 105 ? -14.351 16.255 12.895 1.00 54.09 105 HIS A O 1
ATOM 817 N N . SER A 1 106 ? -14.101 14.059 12.538 1.00 51.12 106 SER A N 1
ATOM 818 C CA . SER A 1 106 ? -12.634 14.147 12.390 1.00 51.12 106 SER A CA 1
ATOM 819 C C . SER A 1 106 ? -12.170 14.521 10.977 1.00 51.12 106 SER A C 1
ATOM 821 O O . SER A 1 106 ? -11.060 15.017 10.806 1.00 51.12 106 SER A O 1
ATOM 823 N N . TRP A 1 107 ? -13.022 14.349 9.961 1.00 43.12 107 TRP A N 1
ATOM 824 C CA . TRP A 1 107 ? -12.628 14.559 8.562 1.00 43.12 107 TRP A CA 1
ATOM 825 C C . TRP A 1 107 ? -12.452 16.042 8.180 1.00 43.12 107 TRP A C 1
ATOM 827 O O . TRP A 1 107 ? -11.654 16.368 7.305 1.00 43.12 107 TRP A O 1
ATOM 837 N N . ARG A 1 108 ? -13.157 16.970 8.847 1.00 45.84 108 ARG A N 1
ATOM 838 C CA . ARG A 1 108 ? -13.208 18.387 8.434 1.00 45.84 108 ARG A CA 1
ATOM 839 C C . ARG A 1 108 ? -12.006 19.226 8.902 1.00 45.84 108 ARG A C 1
ATOM 841 O O . ARG A 1 108 ? -11.783 20.303 8.360 1.00 45.84 108 ARG A O 1
ATOM 848 N N . SER A 1 109 ? -11.231 18.763 9.881 1.00 47.56 109 SER A N 1
ATOM 849 C CA . SER A 1 109 ? -10.111 19.526 10.459 1.00 47.56 109 SER A CA 1
ATOM 850 C C . SER A 1 109 ? -8.740 19.172 9.874 1.00 47.56 109 SER A C 1
ATOM 852 O O . SER A 1 109 ? -7.828 19.989 9.968 1.00 47.56 109 SER A O 1
ATOM 854 N N . THR A 1 110 ? -8.579 18.012 9.229 1.00 50.16 110 THR A N 1
ATOM 855 C CA . THR A 1 110 ? -7.283 17.557 8.683 1.00 50.16 110 THR A CA 1
ATOM 856 C C . THR A 1 110 ? -7.200 17.546 7.152 1.00 50.16 110 THR A C 1
ATOM 858 O O . THR A 1 110 ? -6.102 17.418 6.618 1.00 50.16 110 THR A O 1
ATOM 861 N N . HIS A 1 111 ? -8.313 17.752 6.438 1.00 52.28 111 HIS A N 1
ATOM 862 C CA . HIS A 1 111 ? -8.393 17.653 4.972 1.00 52.28 111 HIS A CA 1
ATOM 863 C C . HIS A 1 111 ? -8.874 18.956 4.309 1.00 52.28 111 HIS A C 1
ATOM 865 O O . HIS A 1 111 ? -9.890 18.982 3.618 1.00 52.28 111 HIS A O 1
ATOM 871 N N . LYS A 1 112 ? -8.136 20.063 4.485 1.00 43.66 112 LYS A N 1
ATOM 872 C CA . LYS A 1 112 ? -8.415 21.327 3.767 1.00 43.66 112 LYS A CA 1
ATOM 873 C C . LYS A 1 112 ? -8.201 21.220 2.241 1.00 43.66 112 LYS A C 1
ATOM 875 O O . LYS A 1 112 ? -8.596 22.127 1.524 1.00 43.66 112 LYS A O 1
ATOM 880 N N . GLU A 1 113 ? -7.655 20.113 1.735 1.00 48.59 113 GLU A N 1
ATOM 881 C CA . GLU A 1 113 ? -7.276 19.964 0.323 1.00 48.59 113 GLU A CA 1
ATOM 882 C C . GLU A 1 113 ? -7.658 18.590 -0.274 1.00 48.59 113 GLU A C 1
ATOM 884 O O . GLU A 1 113 ? -6.897 18.000 -1.032 1.00 48.59 113 GLU A O 1
ATOM 889 N N . ASP A 1 114 ? -8.832 18.034 0.047 1.00 50.31 114 ASP A N 1
ATOM 890 C CA . ASP A 1 114 ? -9.419 16.951 -0.768 1.00 50.31 114 ASP A CA 1
ATOM 891 C C . ASP A 1 114 ? -10.243 17.566 -1.910 1.00 50.31 114 ASP A C 1
ATOM 893 O O . ASP A 1 114 ? -11.475 17.598 -1.911 1.00 50.31 114 ASP A O 1
ATOM 897 N N . GLN A 1 115 ? -9.522 18.108 -2.891 1.00 52.12 115 GLN A N 1
ATOM 898 C CA . GLN A 1 115 ? -10.076 18.482 -4.187 1.00 52.12 115 GLN A CA 1
ATOM 899 C C . GLN A 1 115 ? -10.479 17.195 -4.946 1.00 52.12 115 GLN A C 1
ATOM 901 O O . GLN A 1 115 ? -9.736 16.209 -4.915 1.00 52.12 115 GLN A O 1
ATOM 906 N N . PRO A 1 116 ? -11.646 17.148 -5.614 1.00 42.97 116 PRO A N 1
ATOM 907 C CA . PRO A 1 116 ? -12.168 15.916 -6.202 1.00 42.97 116 PRO A CA 1
ATOM 908 C C . PRO A 1 116 ? -11.236 15.322 -7.270 1.00 42.97 116 PRO A C 1
ATOM 910 O O . PRO A 1 116 ? -10.834 15.993 -8.220 1.00 42.97 116 PRO A O 1
ATOM 913 N N . LEU A 1 117 ? -10.943 14.023 -7.132 1.00 48.94 117 LEU A N 1
ATOM 914 C CA . LEU A 1 117 ? -10.152 13.205 -8.062 1.00 48.94 117 LEU A CA 1
ATOM 915 C C . LEU A 1 117 ? -10.950 12.805 -9.306 1.00 48.94 117 LEU A C 1
ATOM 917 O O . LEU A 1 117 ? -11.105 11.625 -9.600 1.00 48.94 117 LEU A O 1
ATOM 921 N N . LEU A 1 118 ? -11.441 13.803 -10.028 1.00 51.31 118 LEU A N 1
ATOM 922 C CA . LEU A 1 118 ? -11.924 13.696 -11.400 1.00 51.31 118 LEU A CA 1
ATOM 923 C C . LEU A 1 118 ? -11.666 15.050 -12.062 1.00 51.31 118 LEU A C 1
ATOM 925 O O . LEU A 1 118 ? -12.549 15.894 -12.166 1.00 51.31 118 LEU A O 1
ATOM 929 N N . GLN A 1 119 ? -10.428 15.264 -12.492 1.00 44.94 119 GLN A N 1
ATOM 930 C CA . GLN A 1 119 ? -10.175 16.169 -13.604 1.00 44.94 119 GLN A CA 1
ATOM 931 C C . GLN A 1 119 ? -9.588 15.316 -14.727 1.00 44.94 119 GLN A C 1
ATOM 933 O O . GLN A 1 119 ? -8.466 14.822 -14.575 1.00 44.94 119 GLN A O 1
ATOM 938 N N . PRO A 1 120 ? -10.328 15.063 -15.822 1.00 37.72 120 PRO A N 1
ATOM 939 C CA . PRO A 1 120 ? -9.683 14.614 -17.042 1.00 37.72 120 PRO A CA 1
ATOM 940 C C . PRO A 1 120 ? -8.676 15.687 -17.470 1.00 37.72 120 PRO A C 1
ATOM 942 O O . PRO A 1 120 ? -8.926 16.888 -17.355 1.00 37.72 120 PRO A O 1
ATOM 945 N N . ALA A 1 121 ? -7.505 15.243 -17.916 1.00 45.31 121 ALA A N 1
ATOM 946 C CA . ALA A 1 121 ? -6.504 16.125 -18.483 1.00 45.31 121 ALA A CA 1
ATOM 947 C C . ALA A 1 121 ? -7.101 16.869 -19.690 1.00 45.31 121 ALA A C 1
ATOM 949 O O . ALA A 1 121 ? -7.448 16.242 -20.687 1.00 45.31 121 ALA A O 1
ATOM 950 N N . GLY A 1 122 ? -7.172 18.198 -19.587 1.00 47.66 122 GLY A N 1
ATOM 951 C CA . GLY A 1 122 ? -7.403 19.103 -20.709 1.00 47.66 122 GLY A CA 1
ATOM 952 C C . GLY A 1 122 ? -8.783 19.749 -20.748 1.00 47.66 122 GLY A C 1
ATOM 953 O O . GLY A 1 122 ? -9.672 19.243 -21.410 1.00 47.66 122 GLY A O 1
ATOM 954 N N . GLU A 1 123 ? -8.906 20.942 -20.165 1.00 37.53 123 GLU A N 1
ATOM 955 C CA . GLU A 1 123 ? -9.670 22.021 -20.798 1.00 37.53 123 GLU A CA 1
ATOM 956 C C . GLU A 1 123 ? -9.110 23.367 -20.309 1.00 37.53 123 GLU A C 1
ATOM 958 O O . GLU A 1 123 ? -9.101 23.665 -19.113 1.00 37.53 123 GLU A O 1
ATOM 963 N N . LYS A 1 124 ? -8.546 24.163 -21.225 1.00 45.16 124 LYS A N 1
ATOM 964 C CA . LYS A 1 124 ? -8.173 25.555 -20.937 1.00 45.16 124 LYS A CA 1
ATOM 965 C C . LYS A 1 124 ? -9.467 26.373 -20.851 1.00 45.16 124 LYS A C 1
ATOM 967 O O . LYS A 1 124 ? -10.289 26.238 -21.755 1.00 45.16 124 LYS A O 1
ATOM 972 N N . PRO A 1 125 ? -9.651 27.251 -19.854 1.00 37.94 125 PRO A N 1
ATOM 973 C CA . PRO A 1 125 ? -10.810 28.131 -19.833 1.00 37.94 125 PRO A CA 1
ATOM 974 C C . PRO A 1 125 ? -10.669 29.213 -20.915 1.00 37.94 125 PRO A C 1
ATOM 976 O O . PRO A 1 125 ? -9.923 30.179 -20.753 1.00 37.94 125 PRO A O 1
ATOM 979 N N . ASP A 1 126 ? -11.397 29.043 -22.021 1.00 49.69 126 ASP A N 1
ATOM 980 C CA . ASP A 1 126 ? -11.723 30.119 -22.958 1.00 49.69 126 ASP A CA 1
ATOM 981 C C . ASP A 1 126 ? -12.746 31.048 -22.286 1.00 49.69 126 ASP A C 1
ATOM 983 O O . ASP A 1 126 ? -13.948 30.790 -22.270 1.00 49.69 126 ASP A O 1
ATOM 987 N N . ASN A 1 127 ? -12.254 32.105 -21.638 1.00 49.81 127 ASN A N 1
ATOM 988 C CA . ASN A 1 127 ? -13.085 33.155 -21.053 1.00 49.81 127 ASN A CA 1
ATOM 989 C C . ASN A 1 127 ? -12.826 34.489 -21.756 1.00 49.81 127 ASN A C 1
ATOM 991 O O . ASN A 1 127 ? -12.207 35.391 -21.193 1.00 49.81 127 ASN A O 1
ATOM 995 N N . GLN A 1 128 ? -13.340 34.620 -22.979 1.00 51.81 128 GLN A N 1
ATOM 996 C CA . GLN A 1 128 ? -13.726 35.912 -23.544 1.00 51.81 128 GLN A CA 1
ATOM 997 C C . GLN A 1 128 ? -15.019 35.789 -24.356 1.00 51.81 128 GLN A C 1
ATOM 999 O O . GLN A 1 128 ? -15.024 35.861 -25.580 1.00 51.81 128 GLN A O 1
ATOM 1004 N N . ARG A 1 129 ? -16.158 35.685 -23.665 1.00 45.53 129 ARG A N 1
ATOM 1005 C CA . ARG A 1 129 ? -17.447 36.140 -24.212 1.00 45.53 129 ARG A CA 1
ATOM 1006 C C . ARG A 1 129 ? -18.219 36.899 -23.147 1.00 45.53 129 ARG A C 1
ATOM 1008 O O . ARG A 1 129 ? -19.143 36.388 -22.524 1.00 45.53 129 ARG A O 1
ATOM 1015 N N . ARG A 1 130 ? -17.832 38.160 -22.950 1.00 41.47 130 ARG A N 1
ATOM 1016 C CA . ARG A 1 130 ? -18.677 39.129 -22.254 1.00 41.47 130 ARG A CA 1
ATOM 1017 C C . ARG A 1 130 ? -19.788 39.538 -23.218 1.00 41.47 130 ARG A C 1
ATOM 1019 O O . ARG A 1 130 ? -19.587 40.346 -24.118 1.00 41.47 130 ARG A O 1
ATOM 1026 N N . ILE A 1 131 ? -20.940 38.900 -23.048 1.00 43.12 131 ILE A N 1
ATOM 1027 C CA . ILE A 1 131 ? -22.206 39.295 -23.656 1.00 43.12 131 ILE A CA 1
ATOM 1028 C C . ILE A 1 131 ? -22.620 40.600 -22.971 1.00 43.12 131 ILE A C 1
ATOM 1030 O O . ILE A 1 131 ? -22.963 40.595 -21.791 1.00 43.12 131 ILE A O 1
ATOM 1034 N N . THR A 1 132 ? -22.582 41.714 -23.697 1.00 42.81 132 THR A N 1
ATOM 1035 C CA . THR A 1 132 ? -23.319 42.923 -23.317 1.00 42.81 132 THR A CA 1
ATOM 1036 C C . THR A 1 132 ? -24.540 42.992 -24.224 1.00 42.81 132 THR A C 1
ATOM 1038 O O . THR A 1 132 ? -24.412 43.075 -25.444 1.00 42.81 132 THR A O 1
ATOM 1041 N N . GLN A 1 133 ? -25.724 42.886 -23.632 1.00 45.66 133 GLN A N 1
ATOM 1042 C CA . GLN A 1 133 ? -27.004 43.038 -24.311 1.00 45.66 133 GLN A CA 1
ATOM 1043 C C . GLN A 1 133 ? -27.409 44.526 -24.421 1.00 45.66 133 GLN A C 1
ATOM 1045 O O . GLN A 1 133 ? -27.434 45.200 -23.397 1.00 45.66 133 GLN A O 1
ATOM 1050 N N . ILE A 1 134 ? -27.846 44.920 -25.639 1.00 43.28 134 ILE A N 1
ATOM 1051 C CA . ILE A 1 134 ? -29.055 45.736 -25.979 1.00 43.28 134 ILE A CA 1
ATOM 1052 C C . ILE A 1 134 ? -28.940 47.280 -25.777 1.00 43.28 134 ILE A C 1
ATOM 1054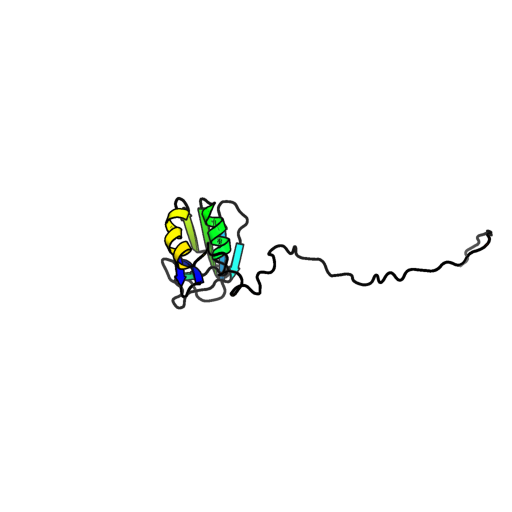 O O . ILE A 1 134 ? -28.308 47.685 -24.807 1.00 43.28 134 ILE A O 1
ATOM 1058 N N . PRO A 1 135 ? -29.540 48.174 -26.627 1.00 48.25 135 PRO A N 1
ATOM 1059 C CA . PRO A 1 135 ? -30.791 47.997 -27.388 1.00 48.25 135 PRO A CA 1
ATOM 1060 C C . PRO A 1 135 ? -30.842 48.373 -28.880 1.00 48.25 135 PRO A C 1
ATOM 1062 O O . PRO A 1 135 ? -29.930 48.933 -29.477 1.00 48.25 135 PRO A O 1
ATOM 1065 N N . ALA A 1 136 ? -32.008 48.015 -29.425 1.00 42.91 136 ALA A N 1
ATOM 1066 C CA . ALA A 1 136 ? -32.532 48.199 -30.766 1.00 42.91 136 ALA A CA 1
ATOM 1067 C C . ALA A 1 136 ? -32.597 49.655 -31.257 1.00 42.91 136 ALA A C 1
ATOM 1069 O O . ALA A 1 136 ? -32.994 50.555 -30.521 1.00 42.91 136 ALA A O 1
ATOM 1070 N N . ALA A 1 137 ? -32.369 49.827 -32.560 1.00 41.69 137 ALA A N 1
ATOM 1071 C CA . ALA A 1 137 ? -33.017 50.856 -33.358 1.00 41.69 137 ALA A CA 1
ATOM 1072 C C . ALA A 1 137 ? -33.263 50.327 -34.780 1.00 41.69 137 ALA A C 1
ATOM 1074 O O . ALA A 1 137 ? -32.425 49.681 -35.402 1.00 41.69 137 ALA A O 1
ATOM 1075 N N . THR A 1 138 ? -34.488 50.570 -35.207 1.00 40.06 138 THR A N 1
ATOM 1076 C CA . THR A 1 138 ? -35.205 50.242 -36.436 1.00 40.06 138 THR A CA 1
ATOM 1077 C C . THR A 1 138 ? -34.628 50.775 -37.758 1.00 40.06 138 THR A C 1
ATOM 1079 O O . THR A 1 138 ? -33.980 51.813 -37.785 1.00 40.06 138 THR A O 1
ATOM 1082 N N . HIS A 1 139 ? -35.117 50.135 -38.833 1.00 39.59 139 HIS A N 1
ATOM 1083 C CA . HIS A 1 139 ? -35.450 50.656 -40.172 1.00 39.59 139 HIS A CA 1
ATOM 1084 C C . HIS A 1 139 ? -34.431 50.555 -41.333 1.00 39.59 139 HIS A C 1
ATOM 1086 O O . HIS A 1 139 ? -33.379 51.178 -41.341 1.00 39.59 139 HIS A O 1
ATOM 1092 N N . GLN A 1 140 ? -34.925 49.858 -42.372 1.00 39.62 140 GLN A N 1
ATOM 1093 C CA . GLN A 1 140 ? -34.987 50.261 -43.788 1.00 39.62 140 GLN A CA 1
ATOM 1094 C C . GLN A 1 140 ? -33.936 49.756 -44.799 1.00 39.62 140 GLN A C 1
ATOM 1096 O O . GLN A 1 140 ? -32.771 50.126 -44.796 1.00 39.62 140 GLN A O 1
ATOM 1101 N N . ASP A 1 141 ? -34.495 48.964 -45.724 1.00 40.28 141 ASP A N 1
ATOM 1102 C CA . ASP A 1 141 ? -34.338 49.004 -47.181 1.00 40.2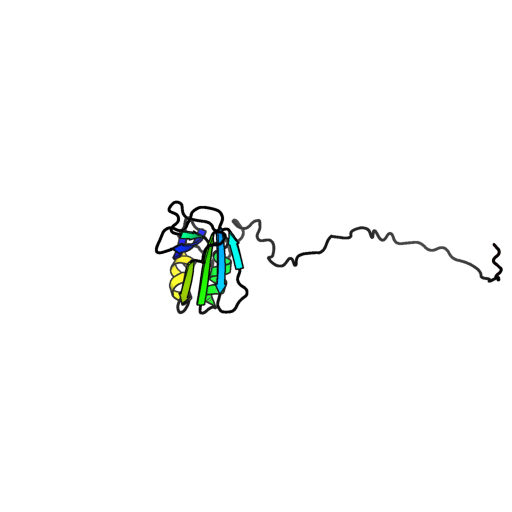8 141 ASP A CA 1
ATOM 1103 C C . ASP A 1 141 ? -33.140 48.328 -47.885 1.00 40.28 141 ASP A C 1
ATOM 1105 O O . ASP A 1 141 ? -31.965 48.647 -47.738 1.00 40.28 141 ASP A O 1
ATOM 1109 N N . ALA A 1 142 ? -33.531 47.383 -48.750 1.00 39.66 142 ALA A N 1
ATOM 1110 C CA . ALA A 1 142 ? -32.833 46.856 -49.927 1.00 39.66 142 ALA A CA 1
ATOM 1111 C C . ALA A 1 142 ? -32.507 47.997 -50.946 1.00 39.66 142 ALA A C 1
ATOM 1113 O O . ALA A 1 142 ? -32.998 49.104 -50.735 1.00 39.66 142 ALA A O 1
ATOM 1114 N N . PRO A 1 143 ? -31.811 47.795 -52.102 1.00 49.16 143 PRO A N 1
ATOM 1115 C CA . PRO A 1 143 ? -31.596 46.532 -52.814 1.00 49.16 143 PRO A CA 1
ATOM 1116 C C . PRO A 1 143 ? -30.239 46.340 -53.545 1.00 49.16 143 PRO A C 1
ATOM 1118 O O . PRO A 1 143 ? -29.320 47.151 -53.525 1.00 49.16 143 PRO A O 1
ATOM 1121 N N . ALA A 1 144 ? -30.184 45.194 -54.229 1.00 43.09 144 ALA A N 1
ATOM 1122 C CA . ALA A 1 144 ? -29.187 44.655 -55.153 1.00 43.09 144 ALA A CA 1
ATOM 1123 C C . ALA A 1 144 ? -28.566 45.597 -56.212 1.00 43.09 144 ALA A C 1
ATOM 1125 O O . ALA A 1 144 ? -29.244 46.470 -56.750 1.00 43.09 144 ALA A O 1
ATOM 1126 N N . LYS A 1 145 ? -27.332 45.263 -56.646 1.00 49.78 145 LYS A N 1
ATOM 1127 C CA . LYS A 1 145 ? -26.789 45.310 -58.037 1.00 49.78 145 LYS A CA 1
ATOM 1128 C C . LYS A 1 145 ? -25.322 44.822 -58.014 1.00 49.78 145 LYS A C 1
ATOM 1130 O O . LYS A 1 145 ? -24.538 45.323 -57.229 1.00 49.78 145 LYS A O 1
ATOM 1135 N N . LYS A 1 146 ? -24.963 43.701 -58.656 1.00 47.22 146 LYS A N 1
ATOM 1136 C CA . LYS A 1 146 ? -24.626 43.450 -60.083 1.00 47.22 146 LYS A CA 1
ATOM 1137 C C . LYS A 1 146 ? -23.105 43.399 -60.349 1.00 47.22 146 LYS A C 1
ATOM 1139 O O . LYS A 1 146 ? -22.423 44.387 -60.148 1.00 47.22 146 LYS A O 1
ATOM 1144 N N . GLN A 1 147 ? -22.703 42.268 -60.951 1.00 47.78 147 GLN A N 1
ATOM 1145 C CA . GLN A 1 147 ? -21.715 42.074 -62.038 1.00 47.78 147 GLN A CA 1
ATOM 1146 C C . GLN A 1 147 ? -20.241 42.438 -61.759 1.00 47.78 147 GLN A C 1
ATOM 1148 O O . GLN A 1 147 ? -19.909 43.571 -61.464 1.00 47.78 147 GLN A O 1
ATOM 1153 N N . ALA A 1 148 ? -19.308 41.481 -61.763 1.00 44.75 148 ALA A N 1
ATOM 1154 C CA . ALA A 1 148 ? -18.774 40.721 -62.908 1.00 44.75 148 ALA A CA 1
ATOM 1155 C C . ALA A 1 148 ? -17.969 41.569 -63.910 1.00 44.75 148 ALA A C 1
ATOM 1157 O O . ALA A 1 148 ? -18.557 42.289 -64.713 1.00 44.75 148 ALA A O 1
ATOM 1158 N N . LYS A 1 149 ? -16.638 41.387 -63.893 1.00 51.59 149 LYS A N 1
ATOM 1159 C CA . LYS A 1 149 ? -15.672 41.310 -65.020 1.00 51.59 149 LYS A CA 1
ATOM 1160 C C . LYS A 1 149 ? -14.266 41.464 -64.424 1.00 51.59 149 LYS A C 1
ATOM 1162 O O . LYS A 1 149 ? -14.024 42.414 -63.700 1.00 51.59 149 LYS A O 1
ATOM 1167 N N . GLY A 1 150 ? -13.412 40.443 -64.513 1.00 43.28 150 GLY A N 1
ATOM 1168 C CA . GLY A 1 150 ? -12.439 40.290 -65.607 1.00 43.28 150 GLY A CA 1
ATOM 1169 C C . GLY A 1 150 ? -11.179 41.094 -65.242 1.00 43.28 150 GLY A C 1
ATOM 1170 O O . GLY A 1 150 ? -11.260 42.302 -65.126 1.00 43.28 150 GLY A O 1
ATOM 1171 N N . GLY A 1 151 ? -10.017 40.522 -64.940 1.00 41.53 151 GLY A N 1
ATOM 1172 C CA . GLY A 1 151 ? -9.355 39.443 -65.658 1.00 41.53 151 GLY A CA 1
ATOM 1173 C C . GLY A 1 151 ? -8.584 40.026 -66.841 1.00 41.53 151 GLY A C 1
ATOM 1174 O O . GLY A 1 151 ? -9.123 40.053 -67.944 1.00 41.53 151 GLY A O 1
ATOM 1175 N N . ARG A 1 152 ? -7.344 40.480 -66.612 1.00 45.81 152 ARG A N 1
ATOM 1176 C CA . ARG A 1 152 ? -6.255 40.414 -67.598 1.00 45.81 152 ARG A CA 1
ATOM 1177 C C . ARG A 1 152 ? -4.897 40.723 -66.965 1.00 45.81 152 ARG A C 1
ATOM 1179 O O . ARG A 1 152 ? -4.738 41.800 -66.407 1.00 45.81 152 ARG A O 1
ATOM 1186 N N . THR A 1 153 ? -4.017 39.726 -67.119 1.00 47.06 153 THR A N 1
ATOM 1187 C CA . THR A 1 153 ? -2.569 39.778 -67.420 1.00 47.06 153 THR A CA 1
ATOM 1188 C C . THR A 1 153 ? -1.696 40.728 -66.626 1.00 47.06 153 THR A C 1
ATOM 1190 O O . THR A 1 153 ? -1.804 41.947 -66.870 1.00 47.06 153 THR A O 1
#

Radius of gyration: 29.53 Å; chains: 1; bounding box: 54×63×84 Å

pLDDT: mean 76.68, std 22.25, range [37.53, 98.06]

Foldseek 3Di:
DWAQDPLDIWDKDFAPDADDDDWKKKWKDFAPDDIDIDTFDADPRRGMTTDPDVVVVLVSLQVTQKMWMWIDDPPDHTDIDMDGSVCVVVVCVVRCVSSVVPPPPPCPPPPPDCDDPDDDPDDDDPPPDPDDDDDDDDDDDDDDDDDDDDDDD